Protein AF-A0A2H6NFL1-F1 (afdb_monomer_lite)

Radius of gyration: 14.79 Å; chains: 1; bounding box: 44×24×46 Å

InterPro domains:
  IPR008928 Six-hairpin glycosidase superfamily [SSF48208] (7-123)
  IPR012341 Six-hairpin glycosidase-like superfamily [G3DSA:1.50.10.10] (7-113)

Structure (mmCIF, N/CA/C/O backbone):
data_AF-A0A2H6NFL1-F1
#
_entry.id   AF-A0A2H6NFL1-F1
#
loop_
_atom_site.group_PDB
_atom_site.id
_atom_site.type_symbol
_atom_site.label_atom_id
_atom_site.label_alt_id
_atom_site.label_comp_id
_atom_site.label_asym_id
_atom_site.label_entity_id
_atom_site.label_seq_id
_atom_site.pdbx_PDB_ins_code
_atom_site.Cartn_x
_atom_site.Cartn_y
_atom_site.Cartn_z
_atom_site.occupancy
_atom_site.B_iso_or_equiv
_atom_site.auth_seq_id
_atom_site.auth_comp_id
_atom_site.auth_asym_id
_atom_site.auth_atom_id
_atom_site.pdbx_PDB_model_num
ATOM 1 N N . SER A 1 1 ? -5.664 -9.477 21.513 1.00 33.44 1 SER A N 1
ATOM 2 C CA . SER A 1 1 ? -4.480 -10.346 21.399 1.00 33.44 1 SER A CA 1
ATOM 3 C C . SER A 1 1 ? -3.524 -9.688 20.433 1.00 33.44 1 SER A C 1
ATOM 5 O O . SER A 1 1 ? -3.915 -9.446 19.304 1.00 33.44 1 SER A O 1
ATOM 7 N N . VAL A 1 2 ? -2.347 -9.275 20.900 1.00 33.34 2 VAL A N 1
ATOM 8 C CA . VAL A 1 2 ? -1.355 -8.552 20.092 1.00 33.34 2 VAL A CA 1
ATOM 9 C C . VAL A 1 2 ? -0.691 -9.561 19.155 1.00 33.34 2 VAL A C 1
ATOM 11 O O . VAL A 1 2 ? 0.170 -10.321 19.591 1.00 33.34 2 VAL A O 1
ATOM 14 N N . LEU A 1 3 ? -1.112 -9.616 17.891 1.00 39.72 3 LEU A N 1
ATOM 15 C CA . LEU A 1 3 ? -0.394 -10.346 16.842 1.00 39.72 3 LEU A CA 1
ATOM 16 C C . LEU A 1 3 ? 0.799 -9.500 16.382 1.00 39.72 3 LEU A C 1
ATOM 18 O O . LEU A 1 3 ? 0.863 -9.036 15.255 1.00 39.72 3 LEU A O 1
ATOM 22 N N . CYS A 1 4 ? 1.761 -9.306 17.285 1.00 39.22 4 CYS A N 1
ATOM 23 C CA . CYS A 1 4 ? 3.119 -8.952 16.897 1.00 39.22 4 CYS A CA 1
ATOM 24 C C . CYS A 1 4 ? 3.714 -10.223 16.282 1.00 39.22 4 CYS A C 1
ATOM 26 O O . CYS A 1 4 ? 4.242 -11.083 16.993 1.00 39.22 4 CYS A O 1
ATOM 28 N N . PHE A 1 5 ? 3.503 -10.419 14.980 1.00 46.84 5 PHE A N 1
ATOM 29 C CA . PHE A 1 5 ? 4.214 -11.457 14.246 1.00 46.84 5 PHE A CA 1
ATOM 30 C C . PHE A 1 5 ? 5.708 -11.188 14.404 1.00 46.84 5 PHE A C 1
ATOM 32 O O . PHE A 1 5 ? 6.139 -10.075 14.126 1.00 46.84 5 PHE A O 1
ATOM 39 N N . MET A 1 6 ? 6.395 -12.207 14.935 1.00 41.56 6 MET A N 1
ATOM 40 C CA . MET A 1 6 ? 7.836 -12.452 15.103 1.00 41.56 6 MET A CA 1
ATOM 41 C C . MET A 1 6 ? 8.797 -11.262 14.928 1.00 41.56 6 MET A C 1
ATOM 43 O O . MET A 1 6 ? 8.701 -10.529 13.950 1.00 41.56 6 MET A O 1
ATOM 47 N N . PRO A 1 7 ? 9.835 -11.128 15.782 1.00 48.78 7 PRO A N 1
ATOM 48 C CA . PRO A 1 7 ? 10.915 -10.194 15.489 1.00 48.78 7 PRO A CA 1
ATOM 49 C C . PRO A 1 7 ? 11.440 -10.485 14.080 1.00 48.78 7 PRO A C 1
ATOM 51 O O . PRO A 1 7 ? 11.847 -11.613 13.787 1.00 48.78 7 PRO A O 1
ATOM 54 N N . LEU A 1 8 ? 11.364 -9.475 13.209 1.00 54.00 8 LEU A N 1
ATOM 55 C CA . LEU A 1 8 ? 11.933 -9.528 11.869 1.00 54.00 8 LEU A CA 1
ATOM 56 C C . LEU A 1 8 ? 13.378 -10.033 11.990 1.00 54.00 8 LEU A C 1
ATOM 58 O O . LEU A 1 8 ? 14.095 -9.557 12.880 1.00 54.00 8 LEU A O 1
ATOM 62 N N . PRO A 1 9 ? 13.827 -10.980 11.145 1.00 48.38 9 PRO A N 1
ATOM 63 C CA . PRO A 1 9 ? 15.225 -11.377 11.115 1.00 48.38 9 PRO A CA 1
ATOM 64 C C . PRO A 1 9 ? 16.078 -10.116 10.983 1.00 48.38 9 PRO A C 1
ATOM 66 O O . PRO A 1 9 ? 15.921 -9.346 10.036 1.00 48.38 9 PRO A O 1
ATOM 69 N N . THR A 1 10 ? 16.932 -9.852 11.970 1.00 54.88 10 THR A N 1
ATOM 70 C CA . THR A 1 10 ? 17.790 -8.666 11.984 1.00 54.88 10 THR A CA 1
ATOM 71 C C . THR A 1 10 ? 18.687 -8.675 10.749 1.00 54.88 10 THR A C 1
ATOM 73 O O . THR A 1 10 ? 19.685 -9.392 10.729 1.00 54.88 10 THR A O 1
ATOM 76 N N . GLY A 1 11 ? 18.331 -7.880 9.735 1.00 55.94 11 GLY A N 1
ATOM 77 C CA . GLY A 1 11 ? 19.182 -7.580 8.582 1.00 55.94 11 GLY A CA 1
ATOM 78 C C . GLY A 1 11 ? 18.624 -7.899 7.192 1.00 55.94 11 GLY A C 1
ATOM 79 O O . GLY A 1 11 ? 19.258 -7.478 6.228 1.00 55.94 11 GLY A O 1
ATOM 80 N N . GLU A 1 12 ? 17.477 -8.576 7.046 1.00 56.59 12 GLU A N 1
ATOM 81 C CA . GLU A 1 12 ? 16.932 -8.906 5.715 1.00 56.59 12 GLU A CA 1
ATOM 82 C C . GLU A 1 12 ? 15.659 -8.108 5.374 1.00 56.59 12 GLU A C 1
ATOM 84 O O . GLU A 1 12 ? 14.729 -8.067 6.184 1.00 56.59 12 GLU A O 1
ATOM 89 N N . PRO A 1 13 ? 15.589 -7.472 4.186 1.00 60.31 13 PRO A N 1
ATOM 90 C CA . PRO A 1 13 ? 14.389 -6.774 3.747 1.00 60.31 13 PRO A CA 1
ATOM 91 C C . PRO A 1 13 ? 13.250 -7.756 3.462 1.00 60.31 13 PRO A C 1
ATOM 93 O O . PRO A 1 13 ? 13.433 -8.803 2.834 1.00 60.31 13 PRO A O 1
ATOM 96 N N . VAL A 1 14 ? 12.045 -7.387 3.888 1.00 62.69 14 VAL A N 1
ATOM 97 C CA . VAL A 1 14 ? 10.824 -8.140 3.602 1.00 62.69 14 VAL A CA 1
ATOM 98 C C . VAL A 1 14 ? 10.447 -7.898 2.141 1.00 62.69 14 VAL A C 1
ATOM 100 O O . VAL A 1 14 ? 10.193 -6.767 1.735 1.00 62.69 14 VAL A O 1
ATOM 103 N N . LYS A 1 15 ? 10.398 -8.957 1.326 1.00 57.53 15 LYS A N 1
ATOM 104 C CA . LYS A 1 15 ? 10.172 -8.830 -0.126 1.00 57.53 15 LYS A CA 1
ATOM 105 C C . LYS A 1 15 ? 8.776 -8.328 -0.523 1.00 57.53 15 LYS A C 1
ATOM 107 O O . LYS A 1 15 ? 8.636 -7.744 -1.594 1.00 57.53 15 LYS A O 1
ATOM 112 N N . GLN A 1 16 ? 7.733 -8.608 0.264 1.00 58.50 16 GLN A N 1
ATOM 113 C CA . GLN A 1 16 ? 6.326 -8.341 -0.086 1.00 58.50 16 GLN A CA 1
ATOM 114 C C . GLN A 1 16 ? 5.482 -8.032 1.159 1.00 58.50 16 GLN A C 1
ATOM 116 O O . GLN A 1 16 ? 5.906 -8.299 2.279 1.00 58.50 16 GLN A O 1
ATOM 121 N N . ALA A 1 17 ? 4.274 -7.488 0.969 1.00 59.31 17 ALA A N 1
ATOM 122 C CA . ALA A 1 17 ? 3.311 -7.321 2.058 1.00 59.31 17 ALA A CA 1
ATOM 123 C C . ALA A 1 17 ? 3.020 -8.675 2.733 1.00 59.31 17 ALA A C 1
ATOM 125 O O . ALA A 1 17 ? 2.516 -9.583 2.080 1.00 59.31 17 ALA A O 1
ATOM 126 N N . ASP A 1 18 ? 3.329 -8.785 4.026 1.00 76.56 18 ASP A N 1
ATOM 127 C CA . ASP A 1 18 ? 3.074 -9.982 4.839 1.00 76.56 18 ASP A CA 1
ATOM 128 C C . ASP A 1 18 ? 2.030 -9.660 5.920 1.00 76.56 18 ASP A C 1
ATOM 130 O O . ASP A 1 18 ? 0.829 -9.758 5.673 1.00 76.56 18 ASP A O 1
ATOM 134 N N . VAL A 1 19 ? 2.452 -9.088 7.054 1.00 79.12 19 VAL A N 1
ATOM 135 C CA . VAL A 1 19 ? 1.552 -8.671 8.153 1.00 79.12 19 VAL A CA 1
ATOM 136 C C . VAL A 1 19 ? 0.494 -7.660 7.703 1.00 79.12 19 VAL A C 1
ATOM 138 O O . VAL A 1 19 ? -0.635 -7.659 8.192 1.00 79.12 19 VAL A O 1
ATOM 141 N N . VAL A 1 20 ? 0.803 -6.838 6.698 1.00 84.00 20 VAL A N 1
ATOM 142 C CA . VAL A 1 20 ? -0.150 -5.872 6.132 1.00 84.00 20 VAL A CA 1
ATOM 143 C C . VAL A 1 20 ? -1.398 -6.558 5.561 1.00 84.00 20 VAL A C 1
ATOM 145 O O . VAL A 1 20 ? -2.469 -5.942 5.578 1.00 84.00 20 VAL A O 1
ATOM 148 N N . LEU A 1 21 ? -1.278 -7.821 5.124 1.00 87.12 21 LEU A N 1
ATOM 149 C CA . LEU A 1 21 ? -2.369 -8.606 4.545 1.00 87.12 21 LEU A CA 1
ATOM 150 C C . LEU A 1 21 ? -3.429 -9.043 5.567 1.00 87.12 21 LEU A C 1
ATOM 152 O O . LEU A 1 21 ? -4.554 -9.370 5.176 1.00 87.12 21 LEU A O 1
ATOM 156 N N . LEU A 1 22 ? -3.105 -9.000 6.866 1.00 89.38 22 LEU A N 1
ATOM 157 C CA . LEU A 1 22 ? -4.048 -9.290 7.950 1.00 89.38 22 LEU A CA 1
ATOM 158 C C . LEU A 1 22 ? -5.162 -8.243 8.016 1.00 89.38 22 LEU A C 1
ATOM 160 O O . LEU A 1 22 ? -6.338 -8.590 8.100 1.00 89.38 22 LEU A O 1
ATOM 164 N N . GLY A 1 23 ? -4.802 -6.961 7.906 1.00 88.00 23 GLY A N 1
ATOM 165 C CA . GLY A 1 23 ? -5.783 -5.874 7.871 1.00 88.00 23 GLY A CA 1
ATOM 166 C C . GLY A 1 23 ? -6.593 -5.874 6.573 1.00 88.00 23 GLY A C 1
ATOM 167 O O . GLY A 1 23 ? -7.814 -5.757 6.595 1.00 88.00 23 GLY A O 1
ATOM 168 N N . PHE A 1 24 ? -5.932 -6.083 5.433 1.00 90.88 24 PHE A N 1
ATOM 169 C CA . PHE A 1 24 ? -6.596 -6.261 4.142 1.00 90.88 24 PHE A CA 1
ATOM 170 C C . PHE A 1 24 ? -5.728 -7.124 3.216 1.00 90.88 24 PHE A C 1
ATOM 172 O O . PHE A 1 24 ? -4.566 -6.772 3.029 1.00 90.88 24 PHE A O 1
ATOM 179 N N . PRO A 1 25 ? -6.261 -8.184 2.576 1.00 89.25 25 PRO A N 1
ATOM 180 C CA . PRO A 1 25 ? -7.687 -8.471 2.395 1.00 89.25 25 PRO A CA 1
ATOM 181 C C . PRO A 1 25 ? -8.318 -9.391 3.450 1.00 89.25 25 PRO A C 1
ATOM 183 O O . PRO A 1 25 ? -9.522 -9.626 3.367 1.00 89.25 25 PRO A O 1
ATOM 186 N N . LEU A 1 26 ? -7.560 -9.921 4.421 1.00 90.62 26 LEU A N 1
ATOM 187 C CA . LEU A 1 26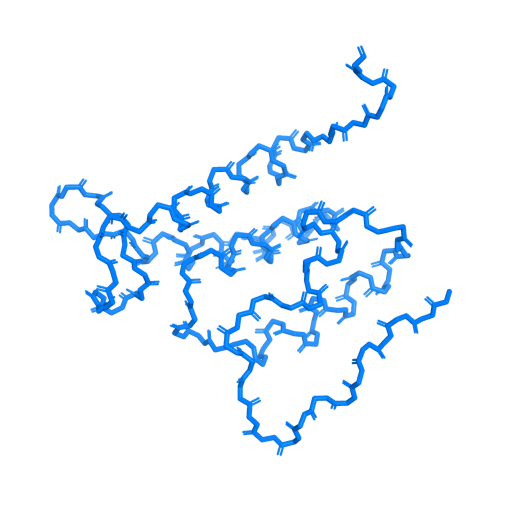 ? -8.119 -10.851 5.414 1.00 90.62 26 LEU A CA 1
ATOM 188 C C . LEU A 1 26 ? -9.187 -10.192 6.304 1.00 90.62 26 LEU A C 1
ATOM 190 O O . LEU A 1 26 ? -10.139 -10.866 6.696 1.00 90.62 26 LEU A O 1
ATOM 194 N N . MET A 1 27 ? -9.070 -8.880 6.553 1.00 88.38 27 MET A N 1
ATOM 195 C CA . MET A 1 27 ? -9.982 -8.104 7.403 1.00 88.38 27 MET A CA 1
ATOM 196 C C . MET A 1 27 ? -10.067 -8.663 8.829 1.00 88.38 27 MET A C 1
ATOM 198 O O . MET A 1 27 ? -11.150 -8.734 9.415 1.00 88.38 27 MET A O 1
ATOM 202 N N . ASP A 1 28 ? -8.922 -9.074 9.380 1.00 89.88 28 ASP A N 1
ATOM 203 C CA . ASP A 1 28 ? -8.841 -9.546 10.758 1.00 89.88 28 ASP A CA 1
ATOM 204 C C . ASP A 1 28 ? -9.246 -8.419 11.733 1.00 89.88 28 ASP A C 1
ATOM 206 O O . ASP A 1 28 ? -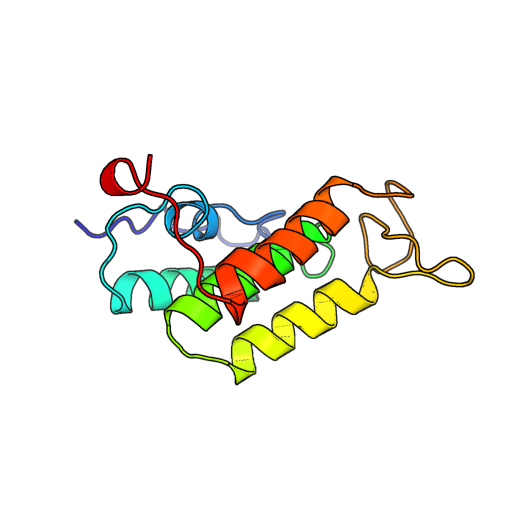8.844 -7.264 11.538 1.00 89.88 28 ASP A O 1
ATOM 210 N N . PRO A 1 29 ? -10.062 -8.691 12.770 1.00 88.69 29 PRO A N 1
ATOM 211 C CA . PRO A 1 29 ? -10.439 -7.678 13.750 1.00 88.69 29 PRO A CA 1
ATOM 212 C C . PRO A 1 29 ? -9.229 -7.195 14.564 1.00 88.69 29 PRO A C 1
ATOM 214 O O . PRO A 1 29 ? -8.804 -7.839 15.524 1.00 88.69 29 PRO A O 1
ATOM 217 N N . MET A 1 30 ? -8.707 -6.020 14.210 1.00 89.12 30 MET A N 1
ATOM 218 C CA . MET A 1 30 ? -7.536 -5.413 14.847 1.00 89.12 30 MET A CA 1
ATOM 219 C C . MET A 1 30 ? -7.882 -4.079 15.506 1.00 89.12 30 MET A C 1
ATOM 221 O O . MET A 1 30 ? -8.696 -3.304 15.001 1.00 89.12 30 MET A O 1
ATOM 225 N N . ASP A 1 31 ? -7.223 -3.792 16.629 1.00 93.94 31 ASP A N 1
ATOM 226 C CA . ASP A 1 31 ? -7.255 -2.453 17.210 1.00 93.94 31 ASP A CA 1
ATOM 227 C C . ASP A 1 31 ? -6.547 -1.459 16.259 1.00 93.94 31 ASP A C 1
ATOM 229 O O . ASP A 1 31 ? -5.495 -1.806 15.706 1.00 93.94 31 ASP A O 1
ATOM 233 N N . PRO A 1 32 ? -7.076 -0.237 16.046 1.00 93.44 32 PRO A N 1
ATOM 234 C CA . PRO A 1 32 ? -6.450 0.755 15.172 1.00 93.44 32 PRO A CA 1
ATOM 235 C C . PRO A 1 32 ? -4.991 1.077 15.521 1.00 93.44 32 PRO A C 1
ATOM 237 O O . PRO A 1 32 ? -4.207 1.387 14.623 1.00 93.44 32 PRO A O 1
ATOM 240 N N . GLU A 1 33 ? -4.609 1.004 16.797 1.00 93.94 33 GLU A N 1
ATOM 241 C CA . GLU A 1 33 ? -3.229 1.211 17.239 1.00 93.94 33 GLU A CA 1
ATOM 242 C C . GLU A 1 33 ? -2.326 0.053 16.803 1.00 93.94 33 GLU A C 1
ATOM 244 O O . GLU A 1 33 ? -1.235 0.281 16.286 1.00 93.94 33 GLU A O 1
ATOM 249 N N . VAL A 1 34 ? -2.806 -1.190 16.906 1.00 91.31 34 VAL A N 1
ATOM 250 C CA . VAL A 1 34 ? -2.082 -2.366 16.395 1.00 91.31 34 VAL A CA 1
ATOM 251 C C . VAL A 1 34 ? -1.930 -2.272 14.878 1.00 91.31 34 VAL A C 1
ATOM 253 O O . VAL A 1 34 ? -0.820 -2.399 14.368 1.00 91.31 34 VAL A O 1
ATOM 256 N N . ARG A 1 35 ? -3.012 -1.933 14.163 1.00 92.94 35 ARG A N 1
ATOM 257 C CA . ARG A 1 35 ? -2.985 -1.748 12.704 1.00 92.94 35 ARG A CA 1
ATOM 258 C C . ARG A 1 35 ? -1.974 -0.681 12.283 1.00 92.94 35 ARG A C 1
ATOM 260 O O . ARG A 1 35 ? -1.292 -0.848 11.273 1.00 92.94 35 ARG A O 1
ATOM 267 N N . ARG A 1 36 ? -1.877 0.412 13.046 1.00 95.44 36 ARG A N 1
ATOM 268 C CA . ARG A 1 36 ? -0.882 1.469 12.833 1.00 95.44 36 ARG A CA 1
ATOM 269 C C . ARG A 1 36 ? 0.529 0.942 13.044 1.00 95.44 36 ARG A C 1
ATOM 271 O O . ARG A 1 36 ? 1.357 1.127 12.160 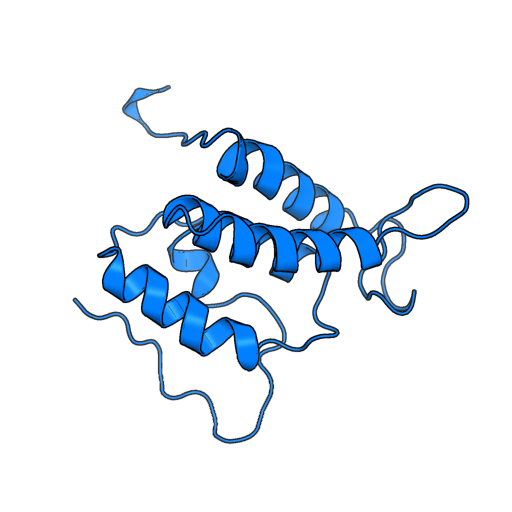1.00 95.44 36 ARG A O 1
ATOM 278 N N . ASN A 1 37 ? 0.781 0.274 14.166 1.00 93.38 37 ASN A N 1
ATOM 279 C CA . ASN A 1 37 ? 2.099 -0.262 14.499 1.00 93.38 37 ASN A CA 1
ATOM 280 C C . ASN A 1 37 ? 2.596 -1.235 13.427 1.00 93.38 37 ASN A C 1
ATOM 282 O O . ASN A 1 37 ? 3.740 -1.122 12.996 1.00 93.38 37 ASN A O 1
ATOM 286 N N . ASP A 1 38 ? 1.730 -2.118 12.927 1.00 91.62 38 ASP A N 1
ATOM 287 C CA . ASP A 1 38 ? 2.077 -3.028 11.833 1.00 91.62 38 ASP A CA 1
ATOM 288 C C . ASP A 1 38 ? 2.538 -2.260 10.592 1.00 91.62 38 ASP A C 1
ATOM 290 O O . ASP A 1 38 ? 3.580 -2.559 10.011 1.00 91.62 38 ASP A O 1
ATOM 294 N N . LEU A 1 39 ? 1.801 -1.225 10.189 1.00 93.81 39 LEU A N 1
ATOM 295 C CA . LEU A 1 39 ? 2.175 -0.432 9.023 1.00 93.81 39 LEU A CA 1
ATOM 296 C C . LEU A 1 39 ? 3.474 0.361 9.260 1.00 93.81 39 LEU A C 1
ATOM 298 O O . LEU A 1 39 ? 4.302 0.441 8.358 1.00 93.81 39 LEU A O 1
ATOM 302 N N . GLU A 1 40 ? 3.692 0.919 10.454 1.00 94.25 40 GLU A N 1
ATOM 303 C CA . GLU A 1 40 ? 4.914 1.672 10.785 1.00 94.25 40 GLU A CA 1
ATOM 304 C C . GLU A 1 40 ? 6.161 0.796 10.869 1.00 94.25 40 GLU A C 1
ATOM 306 O O . GLU A 1 40 ? 7.240 1.243 10.484 1.00 94.25 40 GLU A O 1
ATOM 311 N N . ILE A 1 41 ? 6.014 -0.443 11.339 1.00 89.62 41 ILE A N 1
ATOM 312 C CA . ILE A 1 41 ? 7.111 -1.404 11.445 1.00 89.62 41 ILE A CA 1
ATOM 313 C C . ILE A 1 41 ? 7.447 -1.980 10.070 1.00 89.62 41 ILE A C 1
ATOM 315 O O . ILE A 1 41 ? 8.620 -2.027 9.704 1.00 89.62 41 ILE A O 1
ATOM 319 N N . TYR A 1 42 ? 6.438 -2.401 9.299 1.00 89.06 42 TYR A N 1
ATOM 320 C CA . TYR A 1 42 ? 6.661 -3.147 8.059 1.00 89.06 42 TYR A CA 1
ATOM 321 C C . TYR A 1 42 ? 6.924 -2.261 6.838 1.00 89.06 42 TYR A C 1
ATOM 323 O O . TYR A 1 42 ? 7.639 -2.690 5.934 1.00 89.06 42 TYR A O 1
ATOM 331 N N . GLU A 1 43 ? 6.408 -1.028 6.784 1.00 90.12 43 GLU A N 1
ATOM 332 C CA . GLU A 1 43 ? 6.646 -0.127 5.645 1.00 90.12 43 GLU A CA 1
ATOM 333 C C . GLU A 1 43 ? 8.143 0.155 5.386 1.00 90.12 43 GLU A C 1
ATOM 335 O O . GLU A 1 43 ? 8.565 -0.004 4.239 1.00 90.12 43 GLU A O 1
ATOM 340 N N . PRO A 1 44 ? 8.974 0.533 6.382 1.00 88.12 44 PRO A N 1
ATOM 341 C CA . PRO A 1 44 ? 10.385 0.850 6.144 1.00 88.12 44 PRO A CA 1
ATOM 342 C C . PRO A 1 44 ? 11.267 -0.376 5.876 1.00 88.12 44 PRO A C 1
ATOM 344 O O . PRO A 1 44 ? 12.345 -0.218 5.307 1.00 88.12 44 PRO A O 1
ATOM 347 N N . VAL A 1 45 ? 10.845 -1.578 6.287 1.00 84.69 45 VAL A N 1
ATOM 348 C CA . VAL A 1 45 ? 11.601 -2.824 6.050 1.00 84.69 45 VAL A CA 1
ATOM 349 C C . VAL A 1 45 ? 11.160 -3.567 4.790 1.00 84.69 45 VAL A C 1
ATOM 351 O O . VAL A 1 45 ? 11.776 -4.564 4.417 1.00 84.69 45 VAL A O 1
ATOM 354 N N . THR A 1 46 ? 10.086 -3.104 4.150 1.00 83.38 46 THR A N 1
ATOM 355 C CA . THR A 1 46 ? 9.622 -3.636 2.872 1.00 83.38 46 THR A CA 1
ATOM 356 C C . THR A 1 46 ? 10.576 -3.195 1.772 1.00 83.38 46 THR A C 1
ATOM 358 O O . THR A 1 46 ? 10.887 -2.008 1.659 1.00 83.38 46 THR A O 1
ATOM 361 N N . ASP A 1 47 ? 11.018 -4.145 0.949 1.00 81.81 47 ASP A N 1
ATOM 362 C CA . ASP A 1 47 ? 11.902 -3.887 -0.182 1.00 81.81 47 ASP A CA 1
ATOM 363 C C . ASP A 1 47 ? 11.324 -2.764 -1.071 1.00 81.81 47 ASP A C 1
ATOM 365 O O . ASP A 1 47 ? 10.225 -2.915 -1.615 1.00 81.81 47 ASP A O 1
ATOM 369 N N . PRO A 1 48 ? 12.037 -1.633 -1.249 1.00 76.75 48 PRO A N 1
ATOM 370 C CA . PRO A 1 48 ? 11.616 -0.568 -2.154 1.00 76.75 48 PRO A CA 1
ATOM 371 C C . PRO A 1 48 ? 11.446 -1.030 -3.607 1.00 76.75 48 PRO A C 1
ATOM 373 O O . PRO A 1 48 ? 10.697 -0.404 -4.355 1.00 76.75 48 PRO A O 1
ATOM 376 N N . GLN A 1 49 ? 12.132 -2.108 -3.999 1.00 71.31 49 GLN A N 1
ATOM 377 C CA . GLN A 1 49 ? 12.019 -2.765 -5.304 1.00 71.31 49 GLN A CA 1
ATOM 378 C C . GLN A 1 49 ? 11.029 -3.938 -5.289 1.00 71.31 49 GLN A C 1
ATOM 380 O O . GLN A 1 49 ? 10.924 -4.667 -6.272 1.00 71.31 49 GLN A O 1
ATOM 385 N N . GLY A 1 50 ? 10.295 -4.125 -4.189 1.00 70.31 50 GLY A N 1
ATOM 386 C CA . GLY A 1 50 ? 9.226 -5.106 -4.093 1.00 70.31 50 GLY A CA 1
ATOM 387 C C . GLY A 1 50 ? 8.134 -4.870 -5.147 1.00 70.31 50 GLY A C 1
ATOM 388 O O . GLY A 1 50 ? 7.977 -3.762 -5.673 1.00 70.31 50 GLY A O 1
ATOM 389 N N . PRO A 1 51 ? 7.336 -5.903 -5.457 1.00 75.06 51 PRO A N 1
ATOM 390 C CA . PRO A 1 51 ? 6.413 -5.873 -6.582 1.00 75.06 51 PRO A CA 1
ATOM 391 C C . PRO A 1 51 ? 5.309 -4.830 -6.397 1.00 75.06 51 PRO A C 1
ATOM 393 O O . PRO A 1 51 ? 4.827 -4.594 -5.286 1.00 75.06 51 PRO A O 1
ATOM 396 N N . ALA A 1 52 ? 4.831 -4.287 -7.519 1.00 77.38 52 ALA A N 1
ATOM 397 C CA . ALA A 1 52 ? 3.861 -3.186 -7.594 1.00 77.38 52 ALA A CA 1
ATOM 398 C C . ALA A 1 52 ? 2.628 -3.297 -6.663 1.00 77.38 52 ALA A C 1
ATOM 400 O O . ALA A 1 52 ? 2.111 -2.285 -6.189 1.00 77.38 52 ALA A O 1
ATOM 401 N N . MET A 1 53 ? 2.142 -4.513 -6.387 1.00 85.44 53 MET A N 1
ATOM 402 C CA . MET A 1 53 ? 0.978 -4.756 -5.521 1.00 85.44 53 MET A CA 1
ATOM 403 C C . MET A 1 53 ? 1.217 -4.334 -4.063 1.00 85.44 53 MET A C 1
ATOM 405 O O . MET A 1 53 ? 0.286 -3.871 -3.403 1.00 85.44 53 MET A O 1
ATOM 409 N N . THR A 1 54 ? 2.443 -4.474 -3.555 1.00 87.56 54 THR A N 1
ATOM 410 C CA . THR A 1 54 ? 2.780 -4.262 -2.140 1.00 87.56 54 THR A CA 1
ATOM 411 C C . THR A 1 54 ? 2.367 -2.871 -1.664 1.00 87.56 54 THR A C 1
ATOM 413 O O . THR A 1 54 ? 1.703 -2.721 -0.637 1.00 87.56 54 THR A O 1
ATOM 416 N N . TRP A 1 55 ? 2.663 -1.847 -2.463 1.00 92.50 55 TRP A N 1
ATOM 417 C CA . TRP A 1 55 ? 2.343 -0.455 -2.148 1.00 92.50 55 TRP A CA 1
ATOM 418 C C . TRP A 1 55 ? 0.838 -0.186 -2.084 1.00 92.50 55 TRP A C 1
ATOM 420 O O . TRP A 1 55 ? 0.392 0.639 -1.288 1.00 92.50 55 TRP A O 1
ATOM 430 N N . SER A 1 56 ? 0.037 -0.924 -2.856 1.00 94.56 56 SER A N 1
ATOM 431 C CA . SER A 1 56 ? -1.423 -0.809 -2.810 1.00 94.56 56 SER A CA 1
ATOM 432 C C . SER A 1 56 ? -1.992 -1.294 -1.474 1.00 94.56 56 SER A C 1
ATOM 434 O O . SER A 1 56 ? -2.917 -0.683 -0.941 1.00 94.56 56 SER A O 1
ATOM 436 N N . MET A 1 57 ? -1.413 -2.350 -0.892 1.00 95.25 57 MET A N 1
ATOM 437 C CA . MET A 1 57 ? -1.850 -2.882 0.405 1.00 95.25 57 MET A CA 1
ATOM 438 C C . MET A 1 57 ? -1.529 -1.910 1.547 1.00 95.25 57 MET A C 1
ATOM 440 O O . MET A 1 57 ? -2.379 -1.653 2.400 1.00 95.25 57 MET A O 1
ATOM 444 N N . PHE A 1 58 ? -0.342 -1.290 1.523 1.00 95.25 58 PHE A N 1
ATOM 445 C CA . PHE A 1 58 ? -0.009 -0.214 2.462 1.00 95.25 58 PHE A CA 1
ATOM 446 C C . PHE A 1 58 ? -0.908 1.015 2.276 1.00 95.25 58 PHE A C 1
ATOM 448 O O . PHE A 1 58 ? -1.339 1.606 3.264 1.00 95.25 58 PHE A O 1
ATOM 455 N N . ALA A 1 59 ? -1.230 1.396 1.032 1.00 96.88 59 ALA A N 1
ATOM 456 C CA . ALA A 1 59 ? -2.136 2.512 0.763 1.00 96.88 59 ALA A CA 1
ATOM 457 C C . ALA A 1 59 ? -3.517 2.286 1.397 1.00 96.88 59 ALA A C 1
ATOM 459 O O . ALA A 1 59 ? -4.031 3.177 2.072 1.00 96.88 59 ALA A O 1
ATOM 460 N N . ILE A 1 60 ? -4.087 1.085 1.238 1.00 96.88 60 ILE A N 1
ATOM 461 C CA . ILE A 1 60 ? -5.362 0.707 1.864 1.00 96.88 60 ILE A CA 1
ATOM 462 C C . ILE A 1 60 ? -5.256 0.782 3.388 1.00 96.88 60 ILE A C 1
ATOM 464 O O . ILE A 1 60 ? -6.101 1.418 4.012 1.00 96.88 60 ILE A O 1
ATOM 468 N N . GLY A 1 61 ? -4.201 0.213 3.979 1.00 95.62 61 GLY A N 1
ATOM 469 C CA . GLY A 1 61 ? -3.989 0.259 5.428 1.00 95.62 61 GLY A CA 1
ATOM 470 C C . GLY A 1 61 ? -3.910 1.679 5.990 1.00 95.62 61 GLY A C 1
ATOM 471 O O . GLY A 1 61 ? -4.530 1.988 7.005 1.00 95.62 61 GLY A O 1
ATOM 472 N N . TRP A 1 62 ? -3.216 2.587 5.301 1.00 97.75 62 TRP A N 1
ATOM 473 C CA . TRP A 1 62 ? -3.179 3.992 5.705 1.00 97.75 62 TRP A CA 1
ATOM 474 C C . TRP A 1 62 ? -4.532 4.691 5.556 1.00 97.75 62 TRP A C 1
ATOM 476 O O . TRP A 1 62 ? -4.893 5.505 6.407 1.00 97.75 62 TRP A O 1
ATOM 486 N N . LEU A 1 63 ? -5.305 4.364 4.518 1.00 97.31 63 LEU A N 1
ATOM 487 C CA . LEU A 1 63 ? -6.650 4.913 4.323 1.00 97.31 63 LEU A CA 1
ATOM 488 C C . LEU A 1 63 ? -7.638 4.420 5.390 1.00 97.31 63 LEU A C 1
ATOM 490 O O . LEU A 1 63 ? -8.447 5.220 5.858 1.00 97.31 63 LEU A O 1
ATOM 494 N N . GLU A 1 64 ? -7.523 3.170 5.852 1.00 94.31 64 GLU A N 1
ATOM 495 C CA . GLU A 1 64 ? -8.294 2.640 6.993 1.00 94.31 64 GLU A CA 1
ATOM 496 C C . GLU A 1 64 ? -8.081 3.475 8.262 1.00 94.31 64 GLU A C 1
ATOM 498 O O . GLU A 1 64 ? -9.025 3.756 9.002 1.00 94.31 64 GLU A O 1
ATOM 503 N N . LEU A 1 65 ? -6.848 3.942 8.473 1.00 95.94 65 LEU A N 1
ATOM 504 C CA . LEU A 1 65 ? -6.461 4.797 9.596 1.00 95.94 65 LEU A CA 1
ATOM 505 C C . LEU A 1 65 ? -6.659 6.296 9.330 1.00 95.94 65 LEU A C 1
ATOM 507 O O . LEU A 1 65 ? -6.278 7.121 10.161 1.00 95.94 65 LEU A O 1
ATOM 511 N N . LYS A 1 66 ? -7.265 6.662 8.192 1.00 96.62 66 LYS A N 1
ATOM 512 C CA . LYS A 1 66 ? -7.492 8.050 7.747 1.00 96.62 66 LYS A CA 1
ATOM 513 C C . LYS A 1 66 ? -6.198 8.859 7.537 1.00 96.62 66 LYS A C 1
ATOM 515 O O . LYS A 1 66 ? -6.228 10.087 7.489 1.00 96.62 66 LYS A O 1
ATOM 520 N N . GLU A 1 67 ? -5.068 8.185 7.328 1.00 97.75 67 GLU A N 1
ATOM 521 C CA . GLU A 1 67 ? -3.745 8.771 7.075 1.00 97.75 67 GLU A CA 1
ATOM 522 C C . GLU A 1 67 ? -3.518 9.026 5.576 1.00 97.75 67 GLU A C 1
ATOM 524 O O . GLU A 1 67 ? -2.636 8.454 4.929 1.00 97.75 67 GLU A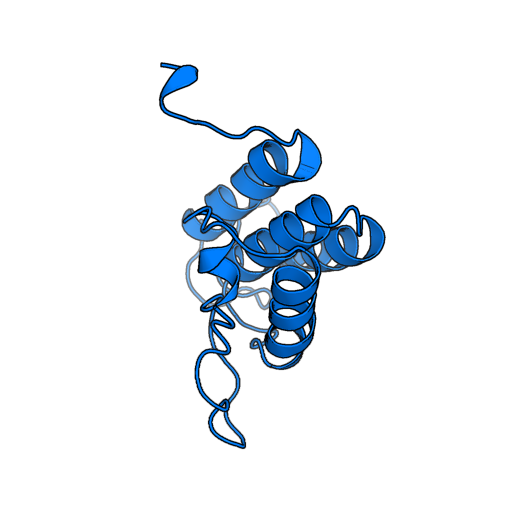 O 1
ATOM 529 N N . VAL A 1 68 ? -4.323 9.919 4.995 1.00 96.94 68 VAL A N 1
ATOM 530 C CA . VAL A 1 68 ? -4.362 10.160 3.537 1.00 96.94 68 VAL A CA 1
ATOM 531 C C . VAL A 1 68 ? -2.995 10.545 2.957 1.00 96.94 68 VAL A C 1
ATOM 533 O O . VAL A 1 68 ? -2.648 10.129 1.855 1.00 96.94 68 VAL A O 1
ATOM 536 N N . LYS A 1 69 ? -2.183 11.309 3.700 1.00 97.56 69 LYS A N 1
ATOM 537 C CA . LYS A 1 69 ? -0.841 11.715 3.247 1.00 97.56 69 LYS A CA 1
ATOM 538 C C . LYS A 1 69 ? 0.093 10.517 3.066 1.00 97.56 69 LYS A C 1
ATOM 540 O O . LYS A 1 69 ? 0.799 10.453 2.064 1.00 97.56 69 LYS A O 1
ATOM 545 N N . ARG A 1 70 ? 0.077 9.568 4.006 1.00 97.19 70 ARG A N 1
ATOM 546 C CA . ARG A 1 70 ? 0.906 8.354 3.944 1.00 97.19 70 ARG A CA 1
ATOM 547 C C . ARG A 1 70 ? 0.413 7.415 2.853 1.00 97.19 70 ARG A C 1
ATOM 549 O O . ARG A 1 70 ? 1.220 6.895 2.090 1.00 97.19 70 ARG A O 1
ATOM 556 N N . ALA A 1 71 ? -0.905 7.287 2.702 1.00 96.94 71 ALA A N 1
ATOM 557 C CA . ALA A 1 71 ? -1.499 6.543 1.596 1.00 96.94 71 ALA A CA 1
ATOM 558 C C . ALA A 1 71 ? -1.070 7.101 0.230 1.00 96.94 71 ALA A C 1
ATOM 560 O O . ALA A 1 71 ? -0.647 6.345 -0.642 1.00 96.94 71 ALA A O 1
ATOM 561 N N . GLN A 1 72 ? -1.093 8.428 0.065 1.00 95.94 72 GLN A N 1
ATOM 562 C CA . GLN A 1 72 ? -0.675 9.079 -1.176 1.00 95.94 72 GLN A CA 1
ATOM 563 C C . GLN A 1 72 ? 0.795 8.800 -1.513 1.00 95.94 72 GLN A C 1
ATOM 565 O O . GLN A 1 72 ? 1.124 8.606 -2.681 1.00 95.94 72 GLN A O 1
ATOM 570 N N . GLN A 1 73 ? 1.678 8.738 -0.511 1.00 95.31 73 GLN A N 1
ATOM 571 C CA . GLN A 1 73 ? 3.081 8.366 -0.725 1.00 95.31 73 GLN A CA 1
ATOM 572 C C . GLN A 1 73 ? 3.210 6.949 -1.297 1.00 95.31 73 GLN A C 1
ATOM 574 O O . GLN A 1 73 ? 4.017 6.734 -2.201 1.00 95.31 73 GLN A O 1
ATOM 579 N N . GLN A 1 74 ? 2.384 6.001 -0.844 1.00 94.88 74 GLN A N 1
ATOM 580 C CA . GLN A 1 74 ? 2.384 4.642 -1.396 1.00 94.88 74 GLN A CA 1
ATOM 581 C C . GLN A 1 74 ? 1.770 4.589 -2.798 1.00 94.88 74 GLN A C 1
ATOM 583 O O . GLN A 1 74 ? 2.278 3.892 -3.675 1.00 94.88 74 GLN A O 1
ATOM 588 N N . MET A 1 75 ? 0.724 5.376 -3.055 1.00 93.81 75 MET A N 1
ATOM 589 C CA . MET A 1 75 ? 0.135 5.479 -4.392 1.00 93.81 75 MET A CA 1
ATOM 590 C C . MET A 1 75 ? 1.128 6.035 -5.414 1.00 93.81 75 MET A C 1
ATOM 592 O O . MET A 1 75 ? 1.204 5.516 -6.524 1.00 93.81 75 MET A O 1
ATOM 596 N N . SER A 1 76 ? 1.950 7.020 -5.038 1.00 92.88 76 SER A N 1
ATOM 597 C CA . SER A 1 76 ? 3.037 7.512 -5.895 1.00 92.88 76 SER A CA 1
ATOM 598 C C . SER A 1 76 ? 3.997 6.396 -6.315 1.00 92.88 76 SER A C 1
ATOM 600 O O . SER A 1 76 ? 4.394 6.355 -7.475 1.00 92.88 76 SER A O 1
ATOM 602 N N . LYS A 1 77 ? 4.312 5.449 -5.418 1.00 90.81 77 LYS A N 1
ATOM 603 C CA . LYS A 1 77 ? 5.135 4.276 -5.757 1.00 90.81 77 LYS A CA 1
ATOM 604 C C . LYS A 1 77 ? 4.422 3.347 -6.744 1.00 90.81 77 LYS A C 1
ATOM 606 O O . LYS A 1 77 ? 5.048 2.900 -7.695 1.00 90.81 77 LYS A O 1
ATOM 611 N N . CYS A 1 78 ? 3.110 3.136 -6.592 1.00 89.12 78 CYS A N 1
ATOM 612 C CA . CYS A 1 78 ? 2.317 2.357 -7.555 1.00 89.12 78 CYS A CA 1
ATOM 613 C C . CYS A 1 78 ? 2.353 2.961 -8.969 1.00 89.12 78 CYS A C 1
ATOM 615 O O . CYS A 1 78 ? 2.375 2.222 -9.953 1.00 89.12 78 CYS A O 1
ATOM 617 N N . PHE A 1 79 ? 2.343 4.296 -9.080 1.00 89.38 79 PHE A N 1
ATOM 618 C CA . PHE A 1 79 ? 2.432 4.988 -10.369 1.00 89.38 79 PHE A CA 1
ATOM 619 C C . PHE A 1 79 ? 3.811 4.844 -11.024 1.00 89.38 79 PHE A C 1
ATOM 621 O O . PHE A 1 79 ? 3.885 4.812 -12.250 1.00 89.38 79 PHE A O 1
ATOM 628 N N . SER A 1 80 ? 4.886 4.695 -10.245 1.00 89.50 80 SER A N 1
ATOM 629 C CA . SER A 1 80 ? 6.234 4.437 -10.777 1.00 89.50 80 SER A CA 1
ATOM 630 C C . SER A 1 80 ? 6.353 3.093 -11.500 1.00 89.50 80 SER A C 1
ATOM 632 O O . SER A 1 80 ? 7.250 2.919 -12.316 1.00 89.50 80 SER A O 1
ATOM 634 N N . ASN A 1 81 ? 5.443 2.149 -11.243 1.00 88.31 81 ASN A N 1
ATOM 635 C CA . ASN A 1 81 ? 5.357 0.883 -11.971 1.00 88.31 81 ASN A CA 1
ATOM 636 C C . ASN A 1 81 ? 4.617 1.002 -13.317 1.00 88.31 81 ASN A C 1
ATOM 638 O O . ASN A 1 81 ? 4.437 -0.012 -13.989 1.00 88.31 81 ASN A O 1
ATOM 642 N N . ILE A 1 82 ? 4.162 2.195 -13.716 1.00 88.69 82 ILE A N 1
ATOM 643 C CA . ILE A 1 82 ? 3.505 2.427 -15.007 1.00 88.69 82 ILE A CA 1
ATOM 644 C C . ILE A 1 82 ? 4.537 2.914 -16.019 1.00 88.69 82 ILE A C 1
ATOM 646 O O . ILE A 1 82 ? 5.103 3.997 -15.869 1.00 88.69 82 ILE A O 1
ATOM 650 N N . THR A 1 83 ? 4.735 2.155 -17.092 1.00 87.75 83 THR A N 1
ATOM 651 C CA . THR A 1 83 ? 5.736 2.461 -18.118 1.00 87.75 83 THR A CA 1
ATOM 652 C C . THR A 1 83 ? 5.106 2.915 -19.431 1.00 87.75 83 THR A C 1
ATOM 654 O O . THR A 1 83 ? 4.057 2.440 -19.873 1.00 87.75 83 THR A O 1
ATOM 657 N N . GLU A 1 84 ? 5.757 3.891 -20.059 1.00 86.56 84 GLU A N 1
ATOM 658 C CA . GLU A 1 84 ? 5.414 4.401 -21.389 1.00 86.56 84 GLU A CA 1
ATOM 659 C C . GLU A 1 84 ? 5.826 3.422 -22.503 1.00 86.56 84 GLU A C 1
ATOM 661 O O . GLU A 1 84 ? 6.691 2.574 -22.280 1.00 86.56 84 GLU A O 1
ATOM 666 N N . PRO A 1 85 ? 5.263 3.535 -23.724 1.00 87.50 85 PRO A N 1
ATOM 667 C CA . PRO A 1 85 ? 4.251 4.509 -24.170 1.00 87.50 85 PRO A CA 1
ATOM 668 C C . PRO A 1 85 ? 2.802 4.050 -23.954 1.00 87.50 85 PRO A C 1
ATOM 670 O O . PRO A 1 85 ? 1.861 4.797 -24.205 1.00 87.50 85 PRO A O 1
ATOM 673 N N . PHE A 1 86 ? 2.608 2.801 -23.533 1.00 87.44 86 PHE A N 1
ATOM 674 C CA . PHE A 1 86 ? 1.285 2.177 -23.468 1.00 87.44 86 PHE A CA 1
ATOM 675 C C . PHE A 1 86 ? 0.688 2.161 -22.060 1.00 87.44 86 PHE A C 1
ATOM 677 O O . PHE A 1 86 ? -0.378 1.582 -21.864 1.00 87.44 86 PHE A O 1
ATOM 684 N N . LYS A 1 87 ? 1.361 2.788 -21.085 1.00 87.25 87 LYS A N 1
ATOM 685 C CA . LYS A 1 87 ? 0.955 2.821 -19.673 1.00 87.25 87 LYS A CA 1
ATOM 686 C C . LYS A 1 87 ? 0.709 1.422 -19.102 1.00 87.25 87 LYS A C 1
ATOM 688 O O . LYS A 1 87 ? -0.242 1.200 -18.355 1.00 87.25 87 LYS A O 1
ATOM 693 N N . ILE A 1 88 ? 1.571 0.474 -19.467 1.00 89.19 88 ILE A N 1
ATOM 694 C CA . ILE A 1 88 ? 1.505 -0.886 -18.930 1.00 89.19 88 ILE A CA 1
ATOM 695 C C . ILE A 1 88 ? 2.088 -0.911 -17.518 1.00 89.19 88 ILE A C 1
ATOM 697 O O . ILE A 1 88 ? 3.005 -0.155 -17.206 1.00 89.19 88 ILE A O 1
ATOM 701 N N . TRP A 1 89 ? 1.574 -1.803 -16.671 1.00 89.69 89 TRP A N 1
ATOM 702 C CA . TRP A 1 89 ? 2.195 -2.073 -15.377 1.00 89.69 89 TRP A CA 1
ATOM 703 C C . TRP A 1 89 ? 3.320 -3.092 -15.518 1.00 89.69 89 TRP A C 1
ATOM 705 O O . TRP A 1 89 ? 3.143 -4.139 -16.150 1.00 89.69 89 TRP A O 1
ATOM 715 N N . VAL A 1 90 ? 4.441 -2.795 -14.874 1.00 89.62 90 VAL A N 1
ATOM 716 C CA . VAL A 1 90 ? 5.585 -3.693 -14.700 1.00 89.62 90 VAL A CA 1
ATOM 717 C C . VAL A 1 90 ? 5.713 -4.116 -13.241 1.00 89.62 90 VAL A C 1
ATOM 719 O O . VAL A 1 90 ? 5.321 -3.385 -12.328 1.00 89.62 90 VAL A O 1
ATOM 722 N N . GLU A 1 91 ? 6.240 -5.315 -13.023 1.00 84.88 91 GLU A N 1
ATOM 723 C CA . GLU A 1 91 ? 6.435 -5.882 -11.688 1.00 84.88 91 GLU A CA 1
ATOM 724 C C . GLU A 1 91 ? 7.320 -4.994 -10.810 1.00 84.88 91 GLU A C 1
ATOM 726 O O . GLU A 1 91 ? 6.895 -4.608 -9.717 1.00 84.88 91 GLU A O 1
ATOM 731 N N . ASN A 1 92 ? 8.477 -4.590 -11.340 1.00 85.06 92 ASN A N 1
ATOM 732 C CA . ASN A 1 92 ? 9.453 -3.747 -10.658 1.00 85.06 92 ASN A CA 1
ATOM 733 C C . ASN A 1 92 ? 9.504 -2.356 -11.304 1.00 85.06 92 ASN A C 1
ATOM 735 O O . ASN A 1 92 ? 9.376 -2.214 -12.521 1.00 85.06 92 ASN A O 1
ATOM 739 N N . SER A 1 93 ? 9.713 -1.307 -10.507 1.00 81.69 93 SER A N 1
ATOM 740 C CA . SER A 1 93 ? 9.674 0.084 -10.993 1.00 81.69 93 SER A CA 1
ATOM 741 C C . SER A 1 93 ? 10.832 0.460 -11.925 1.00 81.69 93 SER A C 1
ATOM 743 O O . SER A 1 93 ? 10.777 1.489 -12.589 1.00 81.69 93 SER A O 1
ATOM 745 N N . ASP A 1 94 ? 11.891 -0.348 -11.972 1.00 84.06 94 ASP A N 1
ATOM 746 C CA . ASP A 1 94 ? 13.014 -0.191 -12.903 1.00 84.06 94 ASP A CA 1
ATOM 747 C C . ASP A 1 94 ? 12.709 -0.735 -14.315 1.00 84.06 94 ASP A C 1
ATOM 749 O O . ASP A 1 94 ? 13.550 -0.647 -15.209 1.00 84.06 94 ASP A O 1
ATOM 753 N N . GLY A 1 95 ? 11.508 -1.284 -14.531 1.00 80.25 95 GLY A N 1
ATOM 754 C CA . GLY A 1 95 ? 11.096 -1.884 -15.798 1.00 80.25 95 GLY A CA 1
ATOM 755 C C . GLY A 1 95 ? 11.486 -3.354 -15.950 1.00 80.25 95 GLY A C 1
ATOM 756 O O . GLY A 1 95 ? 11.173 -3.950 -16.981 1.00 80.25 95 GLY A O 1
ATOM 757 N N . SER A 1 96 ? 12.149 -3.946 -14.953 1.00 83.69 96 SER A N 1
ATOM 758 C CA . SER A 1 96 ? 12.459 -5.373 -14.924 1.00 83.69 96 SER A CA 1
ATOM 759 C C . SER A 1 96 ? 11.264 -6.218 -14.449 1.00 83.69 96 SER A C 1
ATOM 761 O O . SER A 1 96 ? 10.243 -5.707 -13.979 1.00 83.69 96 SER A O 1
ATOM 763 N N . GLY A 1 97 ? 11.396 -7.541 -14.572 1.00 84.38 97 GLY A N 1
ATOM 764 C CA . GLY A 1 97 ? 10.361 -8.495 -14.170 1.00 84.38 97 GLY A CA 1
ATOM 765 C C . GLY A 1 97 ? 9.242 -8.640 -15.203 1.00 84.38 97 GLY A C 1
ATOM 766 O O . GLY A 1 97 ? 9.449 -8.458 -16.406 1.00 84.38 97 GLY A O 1
ATOM 767 N N . ALA A 1 98 ? 8.053 -9.030 -14.744 1.00 82.75 98 ALA A N 1
ATOM 768 C CA . ALA A 1 98 ? 6.913 -9.251 -15.624 1.00 82.75 98 ALA A CA 1
ATOM 769 C C . ALA A 1 98 ? 6.365 -7.940 -16.222 1.00 82.75 98 ALA A C 1
ATOM 771 O O . ALA A 1 98 ? 6.042 -6.988 -15.508 1.00 82.75 98 ALA A O 1
ATOM 772 N N . VAL A 1 99 ? 6.179 -7.929 -17.545 1.00 86.81 99 VAL A N 1
ATOM 773 C CA . VAL A 1 99 ? 5.393 -6.913 -18.264 1.00 86.81 99 VAL A CA 1
ATOM 774 C C . VAL A 1 99 ? 3.910 -7.275 -18.237 1.00 86.81 99 VAL A C 1
ATOM 776 O O . VAL A 1 99 ? 3.559 -8.454 -18.215 1.00 86.81 99 VAL A O 1
ATOM 779 N N . ASN A 1 100 ? 3.027 -6.273 -18.276 1.00 87.44 100 ASN A N 1
ATOM 780 C CA . ASN A 1 100 ? 1.583 -6.463 -18.081 1.00 87.44 100 ASN A CA 1
ATOM 781 C C . ASN A 1 100 ? 1.280 -7.177 -16.757 1.00 87.44 100 ASN A C 1
ATOM 783 O O . ASN A 1 100 ? 0.510 -8.136 -16.705 1.00 87.44 100 ASN A O 1
ATOM 787 N N . PHE A 1 101 ? 1.920 -6.721 -15.682 1.00 89.38 101 PHE A N 1
ATOM 788 C CA . PHE A 1 101 ? 1.829 -7.341 -14.371 1.00 89.38 101 PHE A CA 1
ATOM 789 C C . PHE A 1 101 ? 0.432 -7.152 -13.763 1.00 89.38 101 PHE A C 1
ATOM 791 O O . PHE A 1 101 ? 0.157 -6.192 -13.040 1.00 89.38 101 PHE A O 1
ATOM 798 N N . LEU A 1 102 ? -0.465 -8.094 -14.070 1.00 89.12 102 LEU A N 1
ATOM 799 C CA . LEU A 1 102 ? -1.878 -8.069 -13.677 1.00 89.12 102 LEU A CA 1
ATOM 800 C C . LEU A 1 102 ? -2.065 -7.981 -12.162 1.00 89.12 102 LEU A C 1
ATOM 802 O O . LEU A 1 102 ? -2.979 -7.315 -11.690 1.00 89.12 102 LEU A O 1
ATOM 806 N N . THR A 1 103 ? -1.174 -8.608 -11.399 1.00 88.12 103 THR A N 1
ATOM 807 C CA . THR A 1 103 ? -1.153 -8.552 -9.934 1.00 88.12 103 THR A CA 1
ATOM 808 C C . THR A 1 103 ? -0.981 -7.111 -9.438 1.00 88.12 103 THR A C 1
ATOM 810 O O . THR A 1 103 ? -1.708 -6.671 -8.549 1.00 88.12 103 THR A O 1
ATOM 813 N N . GLY A 1 104 ? -0.091 -6.331 -10.061 1.00 87.94 104 GLY A N 1
ATOM 814 C CA . GLY A 1 104 ? 0.086 -4.906 -9.767 1.00 87.94 104 GLY A CA 1
ATOM 815 C C . GLY A 1 104 ? -1.140 -4.071 -10.133 1.00 87.94 104 GLY A C 1
ATOM 816 O O . GLY A 1 104 ? -1.613 -3.285 -9.315 1.00 87.94 104 GLY A O 1
ATOM 817 N N . MET A 1 105 ? -1.704 -4.298 -11.325 1.00 92.94 105 MET A N 1
ATOM 818 C CA . MET A 1 105 ? -2.934 -3.625 -11.773 1.00 92.94 105 MET A CA 1
ATOM 819 C C . MET A 1 105 ? -4.113 -3.911 -10.831 1.00 92.94 105 MET A C 1
ATOM 821 O O . MET A 1 105 ? -4.858 -3.006 -10.455 1.00 92.94 105 MET A O 1
ATOM 825 N N . GLY A 1 106 ? -4.267 -5.171 -10.419 1.00 93.44 106 GLY A N 1
ATOM 826 C CA . GLY A 1 106 ? -5.294 -5.609 -9.481 1.00 93.44 106 GLY A CA 1
ATOM 827 C C . GLY A 1 106 ? -5.125 -4.973 -8.105 1.00 93.44 106 GLY A C 1
ATOM 828 O O . GLY A 1 106 ? -6.103 -4.483 -7.546 1.00 93.44 106 GLY A O 1
ATOM 829 N N . GLY A 1 107 ? -3.894 -4.911 -7.588 1.00 93.31 107 GLY A N 1
ATOM 830 C CA . GLY A 1 107 ? -3.581 -4.200 -6.347 1.00 93.31 107 GLY A CA 1
ATOM 831 C C . GLY A 1 107 ? -3.975 -2.725 -6.419 1.00 93.31 107 GLY A C 1
ATOM 832 O O . GLY A 1 107 ? -4.699 -2.240 -5.549 1.00 93.31 107 GLY A O 1
ATOM 833 N N . PHE A 1 108 ? -3.593 -2.036 -7.498 1.00 93.88 108 PHE A N 1
ATOM 834 C CA . PHE A 1 108 ? -3.947 -0.631 -7.700 1.00 93.88 108 PHE A CA 1
ATOM 835 C C . PHE A 1 108 ? -5.468 -0.428 -7.701 1.00 93.88 108 PHE A C 1
ATOM 837 O O . PHE A 1 108 ? -5.986 0.449 -7.009 1.00 93.88 108 PHE A O 1
ATOM 844 N N . LEU A 1 109 ? -6.205 -1.277 -8.424 1.00 95.06 109 LEU A N 1
ATOM 845 C CA . LEU A 1 109 ? -7.664 -1.214 -8.469 1.00 95.06 109 LEU A CA 1
ATOM 846 C C . LEU A 1 109 ? -8.295 -1.468 -7.091 1.00 95.06 109 LEU A C 1
ATOM 848 O O . LEU A 1 109 ? -9.262 -0.801 -6.716 1.00 95.06 109 LEU A O 1
ATOM 852 N N . GLN A 1 110 ? -7.724 -2.388 -6.310 1.00 95.50 110 GLN A N 1
ATOM 853 C CA . GLN A 1 110 ? -8.151 -2.622 -4.934 1.00 95.50 110 GLN A CA 1
ATOM 854 C C . GLN A 1 110 ? -7.922 -1.388 -4.051 1.00 95.50 110 GLN A C 1
ATOM 856 O O . GLN A 1 110 ? -8.805 -1.050 -3.266 1.00 95.50 110 GLN A O 1
ATOM 861 N N . ALA A 1 111 ? -6.810 -0.663 -4.211 1.00 95.81 111 ALA A N 1
ATOM 862 C CA . ALA A 1 111 ? -6.573 0.580 -3.474 1.00 95.81 111 ALA A CA 1
ATOM 863 C C . ALA A 1 111 ? -7.610 1.668 -3.791 1.00 95.81 111 ALA A C 1
ATOM 865 O O . ALA A 1 111 ? -8.020 2.411 -2.898 1.00 95.81 111 ALA A O 1
ATOM 866 N N . ILE A 1 112 ? -8.109 1.731 -5.028 1.00 95.75 112 ILE A N 1
ATOM 867 C CA . ILE A 1 112 ? -9.195 2.650 -5.389 1.00 95.75 112 ILE A CA 1
ATOM 868 C C . ILE A 1 112 ? -10.513 2.254 -4.707 1.00 95.75 112 ILE A C 1
ATOM 870 O O . ILE A 1 112 ? -11.116 3.080 -4.023 1.00 95.75 112 ILE A O 1
ATOM 874 N N . PHE A 1 113 ? -10.962 1.004 -4.849 1.00 96.25 113 PHE A N 1
ATOM 875 C CA . PHE A 1 113 ? -12.277 0.589 -4.337 1.00 96.25 113 PHE A CA 1
ATOM 876 C C . PHE A 1 113 ? -12.310 0.351 -2.824 1.00 96.25 113 PHE A C 1
ATOM 878 O O . PHE A 1 113 ? -13.214 0.815 -2.132 1.00 96.25 113 PHE A O 1
ATOM 885 N N . PHE A 1 114 ? -11.328 -0.375 -2.299 1.00 95.75 114 PHE A N 1
ATOM 886 C CA . PHE A 1 114 ? -11.273 -0.763 -0.891 1.00 95.75 114 PHE A CA 1
ATOM 887 C C . PHE A 1 114 ? -10.426 0.211 -0.056 1.00 95.75 114 PHE A C 1
ATOM 889 O O . PHE A 1 114 ? -10.540 0.230 1.165 1.00 95.75 114 PHE A O 1
ATOM 896 N N . GLY A 1 115 ? -9.615 1.068 -0.677 1.00 95.62 115 GLY A N 1
ATOM 897 C CA . GLY A 1 115 ? -8.958 2.183 0.006 1.00 95.62 115 GLY A CA 1
ATOM 898 C C . GLY A 1 115 ? -9.805 3.451 -0.065 1.00 95.62 115 GLY A C 1
ATOM 899 O O . GLY A 1 115 ? -10.492 3.798 0.891 1.00 95.62 115 GLY A O 1
ATOM 900 N N . TYR A 1 116 ? -9.767 4.141 -1.208 1.00 95.50 116 TYR A N 1
ATOM 901 C CA . TYR A 1 116 ? -10.356 5.480 -1.353 1.00 95.50 116 TYR A CA 1
ATOM 902 C C . TYR A 1 116 ? -11.885 5.493 -1.282 1.00 95.50 116 TYR A C 1
ATOM 904 O O . TYR A 1 116 ? -12.450 6.345 -0.601 1.00 95.50 116 TYR A O 1
ATOM 912 N N . ALA A 1 117 ? -12.562 4.567 -1.967 1.00 95.56 117 ALA A N 1
ATOM 913 C CA . ALA A 1 117 ? -14.022 4.464 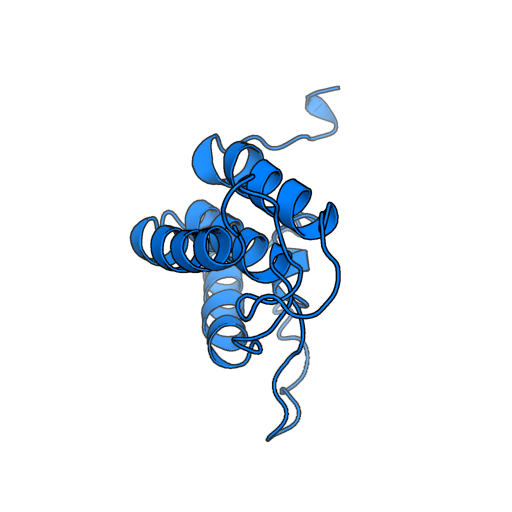-1.891 1.00 95.56 117 ALA A CA 1
ATOM 914 C C . ALA A 1 117 ? -14.502 3.775 -0.599 1.00 95.56 117 ALA A C 1
ATOM 916 O O . ALA A 1 117 ? -15.678 3.871 -0.252 1.00 95.56 117 ALA A O 1
ATOM 917 N N . GLY A 1 118 ? -13.598 3.108 0.129 1.00 92.88 118 GLY A N 1
ATOM 918 C CA . GLY A 1 118 ? -13.878 2.519 1.438 1.00 92.88 118 GLY A CA 1
ATOM 919 C C . GLY A 1 118 ? -14.840 1.329 1.414 1.00 92.88 118 GLY A C 1
ATOM 920 O O . GLY A 1 118 ? -15.430 1.007 2.444 1.00 92.88 118 GLY A O 1
ATOM 921 N N . PHE A 1 119 ? -15.026 0.660 0.272 1.00 93.31 119 PHE A N 1
ATOM 922 C CA . PHE A 1 119 ? -15.924 -0.493 0.191 1.00 93.31 119 PHE A CA 1
ATOM 923 C C . PHE A 1 119 ? -15.446 -1.626 1.098 1.00 93.31 119 PHE A C 1
ATOM 925 O O . PHE A 1 119 ? -14.254 -1.895 1.193 1.00 93.31 119 PHE A O 1
ATOM 932 N N . ARG A 1 120 ? -16.367 -2.322 1.763 1.00 90.38 120 ARG A N 1
ATOM 933 C CA . ARG A 1 120 ? -16.097 -3.560 2.505 1.00 90.38 120 ARG A CA 1
ATOM 934 C C . ARG A 1 120 ? -17.246 -4.519 2.232 1.00 90.38 120 ARG A C 1
ATOM 936 O O . ARG A 1 120 ? -18.406 -4.134 2.342 1.00 90.38 120 ARG A O 1
ATOM 943 N N . ILE A 1 121 ? -16.922 -5.747 1.840 1.00 86.12 121 ILE A N 1
ATOM 944 C CA . ILE A 1 121 ? -17.914 -6.779 1.531 1.00 86.12 121 ILE A CA 1
ATOM 945 C C . ILE A 1 121 ? -17.990 -7.705 2.738 1.00 86.12 121 ILE A C 1
ATOM 947 O O . ILE A 1 121 ? -16.976 -8.239 3.178 1.00 86.12 121 ILE A O 1
ATOM 951 N N . SER A 1 122 ? -19.190 -7.891 3.279 1.00 84.94 122 SER A N 1
ATOM 952 C CA . SER A 1 122 ? -19.427 -8.768 4.424 1.00 84.94 122 SER A CA 1
ATOM 953 C C . SER A 1 122 ? -20.644 -9.655 4.176 1.00 84.94 122 SER A C 1
ATOM 955 O O . SER A 1 122 ? -21.434 -9.388 3.270 1.00 84.94 122 SER A O 1
ATOM 957 N N . ARG A 1 123 ? -20.811 -10.715 4.980 1.00 82.94 123 ARG A N 1
ATOM 958 C CA . ARG A 1 123 ? -21.935 -11.657 4.830 1.00 82.94 123 ARG A CA 1
ATOM 959 C C . ARG A 1 123 ? -23.312 -10.998 4.911 1.00 82.94 123 ARG A C 1
ATOM 961 O O . ARG A 1 123 ? -24.246 -11.561 4.375 1.00 82.94 123 ARG A O 1
ATOM 968 N N . SER A 1 124 ? -23.455 -9.855 5.579 1.00 81.94 124 SER A N 1
ATOM 969 C CA . SER A 1 124 ? -24.738 -9.145 5.665 1.00 81.94 124 SER A CA 1
ATOM 970 C C . SER A 1 124 ? -25.079 -8.338 4.408 1.00 81.94 124 SER A C 1
ATOM 972 O O . SER A 1 124 ? -26.185 -7.815 4.311 1.00 81.94 124 SER A O 1
ATOM 974 N N . CYS A 1 125 ? -24.142 -8.207 3.465 1.00 70.00 125 CYS A N 1
ATOM 975 C CA . CYS A 1 125 ? -24.317 -7.469 2.215 1.00 70.00 125 CYS A CA 1
ATOM 976 C C . CYS A 1 125 ? -24.684 -8.369 1.019 1.00 70.00 125 CYS A C 1
ATOM 978 O O . CYS A 1 125 ? -24.861 -7.845 -0.080 1.00 70.00 125 CYS A O 1
ATOM 980 N N . LEU A 1 126 ? -24.740 -9.691 1.218 1.00 59.41 126 LEU A N 1
ATOM 981 C CA . LEU A 1 126 ? -25.039 -10.720 0.213 1.00 59.41 126 LEU A CA 1
ATOM 982 C C . LEU A 1 126 ? -26.300 -11.487 0.617 1.00 59.41 126 LEU A C 1
ATOM 984 O O . LEU A 1 126 ? -27.060 -11.858 -0.302 1.00 59.41 126 LEU A O 1
#

Foldseek 3Di:
DQPPPDDDDPPAADQA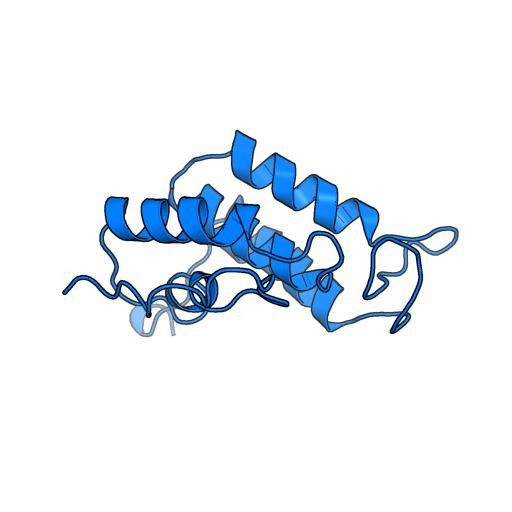DDVLCCVPPVVPDDDLVSLVVSLVVNVVSHPLFHFLLRLLSSLQSCLVNVNNVRSVVSVVSSQLQQDDDVRWGAGGSVNDDDTNPVSNVVSNVCSVCCRVVVDDDDPVND

Sequence (126 aa):
SVLCFMPLPTGEPVKQADVVLLGFPLMDPMDPEVRRNDLEIYEPVTDPQGPAMTWSMFAIGWLELKEVKRAQQQMSKCFSNITEPFKIWVENSDGSGAVNFLTGMGGFLQAIFFGYAGFRISRSCL

Organism: NCBI:txid3147026

pLDDT: mean 84.03, std 15.2, range [33.34, 97.75]

Secondary structure (DSSP, 8-state):
------PPPTT--B-S-STHHHHTTS-----HHHHHHHHHHHHHHB-TTS-THHHHHHHHHHHHTT-HHHHHHHHHHHHHTEETTTTEEBSSTTS-S-BS-HHHHHHHHHIIIIIIS-----GGG-